Protein AF-A0A945T3Q6-F1 (afdb_monomer_lite)

Structure (mmCIF, N/CA/C/O backbone):
data_AF-A0A945T3Q6-F1
#
_entry.id   AF-A0A945T3Q6-F1
#
loop_
_atom_site.group_PDB
_atom_site.id
_atom_site.type_symbol
_atom_site.label_atom_id
_atom_site.label_alt_id
_atom_site.label_comp_id
_atom_site.label_asym_id
_atom_site.label_entity_id
_atom_site.label_seq_id
_atom_site.pdbx_PDB_ins_code
_atom_site.Cartn_x
_atom_site.Cartn_y
_atom_site.Cartn_z
_atom_site.occupancy
_atom_site.B_iso_or_equiv
_atom_site.auth_seq_id
_atom_site.auth_comp_id
_atom_site.auth_asym_id
_atom_site.auth_atom_id
_atom_site.pdbx_PDB_model_num
ATOM 1 N N . MET A 1 1 ? 7.776 -1.663 16.979 1.00 59.97 1 MET A N 1
ATOM 2 C CA . MET A 1 1 ? 9.064 -1.662 16.259 1.00 59.97 1 MET A CA 1
ATOM 3 C C . MET A 1 1 ? 8.785 -1.525 14.766 1.00 59.97 1 MET A C 1
ATOM 5 O O . MET A 1 1 ? 8.708 -2.509 14.052 1.00 59.97 1 MET A O 1
ATOM 9 N N . PHE A 1 2 ? 8.508 -0.299 14.328 1.00 59.22 2 PHE A N 1
ATOM 10 C CA . PHE A 1 2 ? 8.300 0.059 12.921 1.00 59.22 2 PHE A CA 1
ATOM 11 C C . PHE A 1 2 ? 8.939 1.430 12.706 1.00 59.22 2 PHE A C 1
ATOM 13 O O . PHE A 1 2 ? 8.270 2.398 12.361 1.00 59.22 2 PHE A O 1
ATOM 20 N N . ASP A 1 3 ? 10.235 1.518 12.974 1.00 82.00 3 ASP A N 1
ATOM 21 C CA . ASP A 1 3 ? 11.028 2.719 12.724 1.00 82.00 3 ASP A CA 1
ATOM 22 C C . ASP A 1 3 ? 11.507 2.735 11.268 1.00 82.00 3 ASP A C 1
ATOM 24 O O . ASP A 1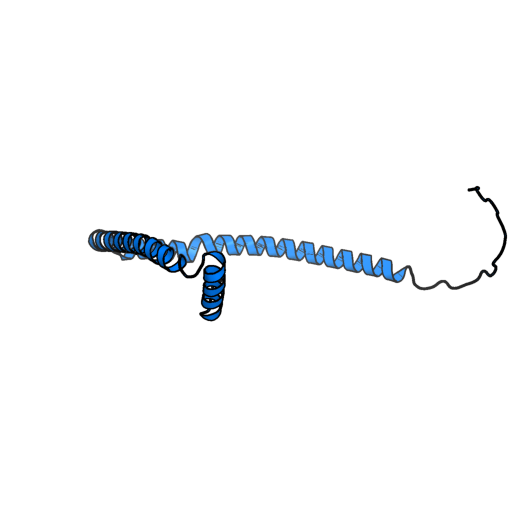 3 ? 12.689 2.895 11.020 1.00 82.00 3 ASP A O 1
ATOM 28 N N . ILE A 1 4 ? 10.597 2.526 10.303 1.00 85.25 4 ILE A N 1
ATOM 29 C CA . ILE A 1 4 ? 10.931 2.665 8.878 1.00 85.25 4 ILE A CA 1
ATOM 30 C C . ILE A 1 4 ? 10.942 4.154 8.535 1.00 85.25 4 ILE A C 1
ATOM 32 O O . ILE A 1 4 ? 9.900 4.793 8.370 1.00 85.25 4 ILE A O 1
ATOM 36 N N . GLY A 1 5 ? 12.141 4.708 8.433 1.00 92.25 5 GLY A N 1
ATOM 37 C CA . GLY A 1 5 ? 12.395 6.060 7.975 1.00 92.25 5 GLY A CA 1
ATOM 38 C C . GLY A 1 5 ? 12.312 6.194 6.454 1.00 92.25 5 GLY A C 1
ATOM 39 O O . GLY A 1 5 ? 12.313 5.224 5.692 1.00 92.25 5 GLY A O 1
ATOM 40 N N . PHE A 1 6 ? 12.307 7.447 5.988 1.00 94.56 6 PHE A N 1
ATOM 41 C CA . PHE A 1 6 ? 12.332 7.761 4.554 1.00 94.56 6 PHE A CA 1
ATOM 42 C C . PHE A 1 6 ? 13.516 7.093 3.833 1.00 94.56 6 PHE A C 1
ATOM 44 O O . PHE A 1 6 ? 13.372 6.620 2.706 1.00 94.56 6 PHE A O 1
ATOM 51 N N . TRP A 1 7 ? 14.673 7.020 4.499 1.00 95.50 7 TRP A N 1
ATOM 52 C CA . TRP A 1 7 ? 15.884 6.434 3.931 1.00 95.50 7 TRP A CA 1
ATOM 53 C C . TRP A 1 7 ? 15.769 4.923 3.698 1.00 95.50 7 TRP A C 1
ATOM 55 O O . TRP A 1 7 ? 16.160 4.430 2.642 1.00 95.50 7 TRP A O 1
ATOM 65 N N . GLU A 1 8 ? 15.172 4.184 4.632 1.00 93.56 8 GLU A N 1
ATOM 66 C CA . GLU A 1 8 ? 14.971 2.738 4.483 1.00 93.56 8 GLU A CA 1
ATOM 67 C C . GLU A 1 8 ? 13.961 2.433 3.379 1.00 93.56 8 GLU A C 1
ATOM 69 O O . GLU A 1 8 ? 14.197 1.550 2.553 1.00 93.56 8 GLU A O 1
ATOM 74 N N . LEU A 1 9 ? 12.882 3.220 3.286 1.00 93.44 9 LEU A N 1
ATOM 75 C CA . LEU A 1 9 ? 11.924 3.101 2.186 1.00 93.44 9 LEU A CA 1
ATOM 76 C C . LEU A 1 9 ? 12.596 3.356 0.825 1.00 93.44 9 LEU A C 1
ATOM 78 O O . LEU A 1 9 ? 12.320 2.642 -0.141 1.00 93.44 9 LEU A O 1
ATOM 82 N N . ALA A 1 10 ? 13.498 4.340 0.746 1.00 95.12 10 ALA A N 1
ATOM 83 C CA . ALA A 1 10 ? 14.254 4.631 -0.468 1.00 95.12 10 ALA A CA 1
ATOM 84 C C . ALA A 1 10 ? 15.175 3.463 -0.862 1.00 95.12 10 ALA A C 1
ATOM 86 O O . ALA A 1 10 ? 15.166 3.055 -2.024 1.00 95.12 10 ALA A O 1
ATOM 87 N N . ILE A 1 11 ? 15.908 2.878 0.094 1.00 96.19 11 ILE A N 1
ATOM 88 C CA . ILE A 1 11 ? 16.764 1.703 -0.144 1.00 96.19 11 ILE A CA 1
ATOM 89 C C . ILE A 1 11 ? 15.933 0.522 -0.649 1.00 96.19 11 ILE A C 1
ATOM 91 O O . ILE A 1 11 ? 16.269 -0.073 -1.674 1.00 96.19 11 ILE A O 1
ATOM 95 N N . ILE A 1 12 ? 14.823 0.206 0.023 1.00 94.12 12 ILE A N 1
ATOM 96 C CA . ILE A 1 12 ? 13.919 -0.875 -0.392 1.00 94.12 12 ILE A CA 1
ATOM 97 C C . ILE A 1 12 ? 13.379 -0.600 -1.800 1.00 94.12 12 ILE A C 1
ATOM 99 O O . ILE A 1 12 ? 13.326 -1.510 -2.629 1.00 94.12 12 ILE A O 1
ATOM 103 N N . GLY A 1 13 ? 13.033 0.654 -2.104 1.00 94.19 13 GLY A N 1
ATOM 104 C CA . GLY A 1 13 ? 12.624 1.088 -3.436 1.00 94.19 13 GLY A CA 1
ATOM 105 C C . GLY A 1 13 ? 13.684 0.789 -4.495 1.00 94.19 13 GLY A C 1
ATOM 106 O O . GLY A 1 13 ? 13.371 0.155 -5.501 1.00 94.19 13 GLY A O 1
ATOM 107 N N . VAL A 1 14 ? 14.941 1.168 -4.254 1.00 95.75 14 VAL A N 1
ATOM 108 C CA . VAL A 1 14 ? 16.063 0.906 -5.172 1.00 95.75 14 VAL A CA 1
ATOM 109 C C . VAL A 1 14 ? 16.287 -0.593 -5.372 1.00 95.75 14 VAL A C 1
ATOM 111 O O . VAL A 1 14 ? 16.356 -1.048 -6.513 1.00 95.75 14 VAL A O 1
ATOM 114 N N . VAL A 1 15 ? 16.337 -1.380 -4.293 1.00 95.44 15 VAL A N 1
ATOM 115 C CA . VAL A 1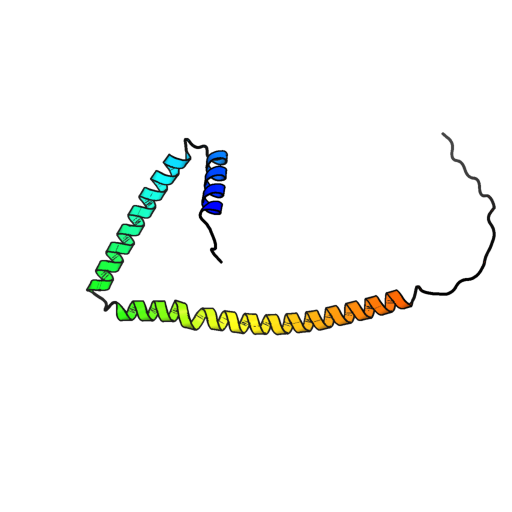 15 ? 16.511 -2.842 -4.376 1.00 95.44 15 VAL A CA 1
ATOM 116 C C . VAL A 1 15 ? 15.373 -3.475 -5.177 1.00 95.44 15 VAL A C 1
ATOM 118 O O . VAL A 1 15 ? 15.608 -4.282 -6.076 1.00 95.44 15 VAL A O 1
ATOM 121 N N . THR A 1 16 ? 14.136 -3.059 -4.914 1.00 94.50 16 THR A N 1
ATOM 122 C CA . THR A 1 16 ? 12.961 -3.564 -5.630 1.00 94.50 16 THR A CA 1
ATOM 123 C C . THR A 1 16 ? 13.007 -3.187 -7.112 1.00 94.50 16 THR A C 1
ATOM 125 O O . THR A 1 16 ? 12.671 -4.013 -7.957 1.00 94.50 16 THR A O 1
ATOM 128 N N . LEU A 1 17 ? 13.460 -1.975 -7.455 1.00 94.19 17 LEU A N 1
ATOM 129 C CA . LEU A 1 17 ? 13.649 -1.554 -8.847 1.00 94.19 17 LEU A CA 1
ATOM 130 C C . LEU A 1 17 ? 14.712 -2.391 -9.566 1.00 94.19 17 LEU A C 1
ATOM 132 O O . LEU A 1 17 ? 14.534 -2.670 -10.745 1.00 94.19 17 LEU A O 1
ATOM 136 N N . ILE A 1 18 ? 15.780 -2.816 -8.888 1.00 95.69 18 ILE A N 1
ATOM 137 C CA . ILE A 1 18 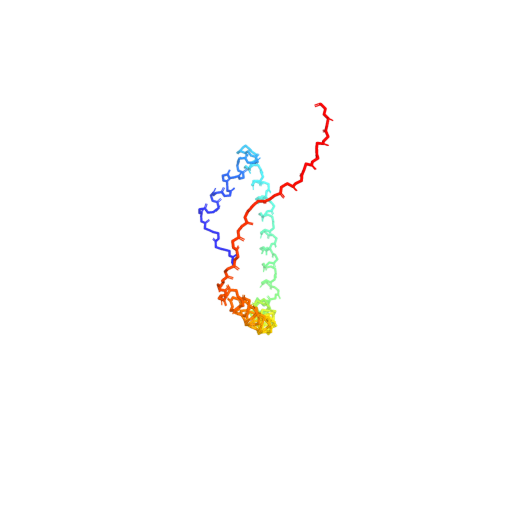? 16.815 -3.678 -9.481 1.00 95.69 18 ILE A CA 1
ATOM 138 C C . ILE A 1 18 ? 16.277 -5.095 -9.718 1.00 95.69 18 ILE A C 1
ATOM 140 O O . ILE A 1 18 ? 16.453 -5.645 -10.800 1.00 95.69 18 ILE A O 1
ATOM 144 N N . VAL A 1 19 ? 15.598 -5.677 -8.726 1.00 94.44 19 VAL A N 1
ATOM 145 C CA . VAL A 1 19 ? 15.107 -7.067 -8.781 1.00 94.44 19 VAL A CA 1
ATOM 146 C C . VAL A 1 19 ? 13.945 -7.224 -9.760 1.00 94.44 19 VAL A C 1
ATOM 148 O O . VAL A 1 19 ? 13.920 -8.143 -10.575 1.00 94.44 19 VAL A O 1
ATOM 151 N N . VAL A 1 20 ? 12.957 -6.334 -9.668 1.00 91.88 20 VAL A N 1
ATOM 152 C CA . VAL A 1 20 ? 11.730 -6.387 -10.478 1.00 91.88 20 VAL A CA 1
ATOM 153 C C . VAL A 1 20 ? 11.917 -5.671 -11.818 1.00 91.88 20 VAL A C 1
ATOM 155 O O . VAL A 1 20 ? 11.246 -5.991 -12.800 1.00 91.88 20 VAL A O 1
ATOM 158 N N . GLY A 1 21 ? 12.831 -4.705 -11.872 1.00 92.75 21 GLY A N 1
ATOM 159 C CA . GLY A 1 21 ? 13.033 -3.820 -13.010 1.00 92.75 21 GLY A CA 1
ATOM 160 C C . GLY A 1 21 ? 12.171 -2.549 -12.915 1.00 92.75 21 GLY A C 1
ATOM 161 O O . GLY A 1 21 ? 10.978 -2.625 -12.579 1.00 92.75 21 GLY A O 1
ATOM 162 N N . PRO A 1 22 ? 12.718 -1.372 -13.280 1.00 90.56 22 PRO A N 1
ATOM 163 C CA . PRO A 1 22 ? 12.011 -0.092 -13.199 1.00 90.56 22 PRO A CA 1
ATOM 164 C C . PRO A 1 22 ? 10.793 -0.002 -14.125 1.00 90.56 22 PRO A C 1
ATOM 166 O O . PRO A 1 22 ? 9.871 0.763 -13.865 1.00 90.56 22 PRO A O 1
ATOM 169 N N . GLU A 1 23 ? 10.744 -0.816 -15.176 1.00 92.50 23 GLU A N 1
ATOM 170 C CA . GLU A 1 23 ? 9.635 -0.847 -16.132 1.00 92.50 23 GLU A CA 1
ATOM 171 C C . GLU A 1 23 ? 8.400 -1.579 -15.585 1.00 92.50 23 GLU A C 1
ATOM 173 O O . GLU A 1 23 ? 7.268 -1.280 -15.966 1.00 92.50 23 GLU A O 1
ATOM 178 N N . ARG A 1 24 ? 8.597 -2.535 -14.665 1.00 90.06 24 ARG A N 1
ATOM 179 C CA . ARG A 1 24 ? 7.542 -3.454 -14.195 1.00 90.06 24 ARG A CA 1
ATOM 180 C C . ARG A 1 24 ? 6.948 -3.019 -12.855 1.00 90.06 24 ARG A C 1
ATOM 182 O O . ARG A 1 24 ? 5.746 -3.161 -12.626 1.00 90.06 24 ARG A O 1
ATOM 189 N N . MET A 1 25 ? 7.773 -2.413 -12.004 1.00 90.62 25 MET A N 1
ATOM 190 C CA . MET A 1 25 ? 7.404 -1.843 -10.704 1.00 90.62 25 MET A CA 1
ATOM 191 C C . MET A 1 25 ? 6.212 -0.855 -10.756 1.00 90.62 25 MET A C 1
ATOM 193 O O . MET A 1 25 ? 5.266 -1.037 -9.984 1.00 90.62 25 MET A O 1
ATOM 197 N N . PRO A 1 26 ? 6.144 0.125 -11.690 1.00 89.25 26 PRO A N 1
ATOM 198 C CA . PRO A 1 26 ? 4.988 1.020 -11.797 1.00 89.25 26 PRO A CA 1
ATOM 199 C C . PRO A 1 26 ? 3.704 0.281 -12.197 1.00 89.25 26 PRO A C 1
ATOM 201 O O . PRO A 1 26 ? 2.612 0.683 -11.794 1.00 89.25 26 PRO A O 1
ATOM 204 N N . GLY A 1 27 ? 3.807 -0.818 -12.949 1.00 93.12 27 GLY A N 1
ATOM 205 C CA . GLY A 1 27 ? 2.670 -1.686 -13.264 1.00 93.12 27 GLY A CA 1
ATOM 206 C C . GLY A 1 27 ? 2.111 -2.393 -12.024 1.00 93.12 27 GLY A C 1
ATOM 207 O O . GLY A 1 27 ? 0.894 -2.395 -11.806 1.00 93.12 27 GLY A O 1
ATOM 208 N N . LEU A 1 28 ? 2.993 -2.930 -11.174 1.00 92.00 28 LEU A N 1
ATOM 209 C CA . LEU A 1 28 ? 2.619 -3.567 -9.906 1.00 92.00 28 LEU A CA 1
ATOM 210 C C . LEU A 1 28 ? 2.016 -2.562 -8.924 1.00 92.00 28 LEU A C 1
ATOM 212 O O . LEU A 1 28 ? 0.931 -2.808 -8.401 1.00 92.00 28 LEU A O 1
ATOM 216 N N . ALA A 1 29 ? 2.644 -1.397 -8.747 1.00 93.94 29 ALA A N 1
ATOM 217 C CA . ALA A 1 29 ? 2.136 -0.336 -7.878 1.00 93.94 29 ALA A CA 1
ATOM 218 C C . ALA A 1 29 ? 0.748 0.155 -8.320 1.00 93.94 29 ALA A C 1
ATOM 220 O O . ALA A 1 29 ? -0.145 0.332 -7.493 1.00 93.94 29 ALA A O 1
ATOM 221 N N . ARG A 1 30 ? 0.514 0.305 -9.632 1.00 94.50 30 ARG A N 1
ATOM 222 C CA . ARG A 1 30 ? -0.814 0.648 -10.175 1.00 94.50 30 ARG A CA 1
ATOM 223 C C . ARG A 1 30 ? -1.855 -0.430 -9.882 1.00 94.50 30 ARG A C 1
ATOM 225 O O . ARG A 1 30 ? -3.002 -0.108 -9.580 1.00 94.50 30 ARG A O 1
ATOM 232 N N . THR A 1 31 ? -1.479 -1.700 -9.982 1.00 94.44 31 THR A N 1
ATOM 233 C CA . THR A 1 31 ? -2.391 -2.826 -9.738 1.00 94.44 31 THR A CA 1
ATOM 234 C C . THR A 1 31 ? -2.723 -2.952 -8.254 1.00 94.44 31 THR A C 1
ATOM 236 O O . THR A 1 31 ? -3.901 -2.993 -7.892 1.00 94.44 31 THR A O 1
ATOM 239 N N . ALA A 1 32 ? -1.704 -2.905 -7.396 1.00 94.25 32 ALA A N 1
ATOM 240 C CA . ALA A 1 32 ? -1.847 -2.883 -5.946 1.00 94.25 32 ALA A CA 1
ATOM 241 C C . ALA A 1 32 ? -2.660 -1.665 -5.485 1.00 94.25 32 ALA A C 1
ATOM 243 O O . ALA A 1 32 ? -3.607 -1.813 -4.719 1.00 94.25 32 ALA A O 1
ATOM 244 N N . GLY A 1 33 ? -2.390 -0.477 -6.033 1.00 95.19 33 GLY A N 1
ATOM 245 C CA . GLY A 1 33 ? -3.137 0.745 -5.736 1.00 95.19 33 GLY A CA 1
ATOM 246 C C . GLY A 1 33 ? -4.618 0.651 -6.114 1.00 95.19 33 GLY A C 1
ATOM 247 O O . GLY A 1 33 ? -5.479 1.081 -5.350 1.00 95.19 33 GLY A O 1
ATOM 248 N N . LYS A 1 34 ? -4.957 0.013 -7.244 1.00 95.44 34 LYS A N 1
ATOM 249 C CA . LYS A 1 34 ? -6.359 -0.264 -7.615 1.00 95.44 34 LYS A CA 1
ATOM 250 C C . LYS A 1 34 ? -7.050 -1.230 -6.649 1.00 95.44 34 LYS A C 1
ATOM 252 O O . LYS A 1 34 ? -8.263 -1.139 -6.465 1.00 95.44 34 LYS A O 1
ATOM 257 N N . TRP A 1 35 ? -6.323 -2.183 -6.071 1.00 94.94 35 TRP A N 1
ATOM 258 C CA . TRP A 1 35 ? -6.861 -3.098 -5.059 1.00 94.94 35 TRP A CA 1
ATOM 259 C C . TRP A 1 35 ? -7.037 -2.389 -3.719 1.00 94.94 35 TRP A C 1
ATOM 261 O O . TRP A 1 35 ? -8.134 -2.392 -3.164 1.00 94.94 35 TRP A O 1
ATOM 271 N N . PHE A 1 36 ? -6.006 -1.684 -3.267 1.00 95.06 36 PHE A N 1
ATOM 272 C CA . PHE A 1 36 ? -6.024 -0.923 -2.026 1.00 95.06 36 PHE A CA 1
ATOM 273 C C . PHE A 1 36 ? -7.091 0.179 -2.038 1.00 95.06 36 PHE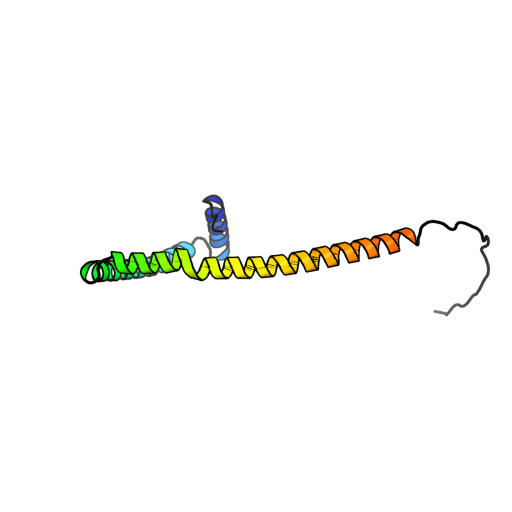 A C 1
ATOM 275 O O . PHE A 1 36 ? -7.834 0.339 -1.076 1.00 95.06 36 PHE A O 1
ATOM 282 N N . GLY A 1 37 ? -7.261 0.880 -3.163 1.00 94.12 37 GLY A N 1
ATOM 283 C CA . GLY A 1 37 ? -8.306 1.892 -3.325 1.00 94.12 37 GLY A CA 1
ATOM 284 C C . GLY A 1 37 ? -9.727 1.321 -3.275 1.00 94.12 37 GLY A C 1
ATOM 285 O O . GLY A 1 37 ? -10.641 1.986 -2.790 1.00 94.12 37 GLY A O 1
ATOM 286 N N . ARG A 1 38 ? -9.930 0.077 -3.732 1.00 93.50 38 ARG A N 1
ATOM 287 C CA . ARG A 1 38 ? -11.220 -0.620 -3.586 1.00 93.50 38 ARG A CA 1
ATOM 288 C C . ARG A 1 38 ? -11.478 -1.024 -2.134 1.00 93.50 38 ARG A C 1
ATOM 290 O O . ARG A 1 38 ? -12.577 -0.791 -1.641 1.00 93.50 38 ARG A O 1
ATOM 297 N N . ILE A 1 39 ? -10.464 -1.545 -1.444 1.00 94.12 39 ILE A N 1
ATOM 298 C CA . ILE A 1 39 ? -10.545 -1.919 -0.022 1.00 94.12 39 ILE A CA 1
ATOM 299 C C . ILE A 1 39 ? -10.822 -0.688 0.850 1.00 94.12 39 ILE A C 1
ATOM 301 O O . ILE A 1 39 ? -11.725 -0.708 1.678 1.00 94.12 39 ILE A O 1
ATOM 305 N N . SER A 1 40 ? -10.111 0.415 0.612 1.00 91.94 40 SER A N 1
ATOM 306 C CA . SER A 1 40 ? -10.307 1.677 1.331 1.00 91.94 40 SER A CA 1
ATOM 307 C C . SER A 1 40 ? -11.742 2.204 1.200 1.00 91.94 40 SER A C 1
ATOM 309 O O . SER A 1 40 ? -12.330 2.645 2.189 1.00 91.94 40 SER A O 1
ATOM 311 N N . ARG A 1 41 ? -12.347 2.098 0.008 1.00 90.94 41 ARG A N 1
ATOM 312 C CA . ARG A 1 41 ? -13.755 2.471 -0.206 1.00 90.94 41 ARG A CA 1
ATOM 313 C C . ARG A 1 41 ? -14.721 1.570 0.551 1.00 90.94 41 ARG A C 1
ATOM 315 O O . ARG A 1 41 ? -15.657 2.096 1.134 1.00 90.94 41 ARG A O 1
ATOM 322 N N . PHE A 1 42 ? -14.476 0.261 0.576 1.00 89.62 42 PHE A N 1
ATOM 323 C CA . PHE A 1 42 ? -15.300 -0.685 1.331 1.00 89.62 42 PHE A CA 1
ATOM 324 C C . PHE A 1 42 ? -15.240 -0.419 2.840 1.00 89.62 42 PHE A C 1
ATOM 326 O O . PHE A 1 42 ? -16.268 -0.375 3.506 1.00 89.62 42 PHE A O 1
ATOM 333 N N . ILE A 1 43 ? -14.049 -0.149 3.379 1.00 88.94 43 ILE A N 1
ATOM 334 C CA . ILE A 1 43 ? -13.891 0.246 4.786 1.00 88.94 43 ILE A CA 1
ATOM 335 C C . ILE A 1 43 ? -14.628 1.561 5.056 1.00 88.94 43 ILE A C 1
ATOM 337 O O . ILE A 1 43 ? -15.287 1.696 6.080 1.00 88.94 43 ILE A O 1
ATOM 341 N N . SER A 1 44 ? -14.557 2.519 4.128 1.00 87.88 44 SER A N 1
ATOM 342 C CA . SER A 1 44 ? -15.238 3.811 4.270 1.00 87.88 44 SER A CA 1
ATOM 343 C C . SER A 1 44 ? -16.764 3.679 4.234 1.00 87.88 44 SER A C 1
ATOM 345 O O . SER A 1 44 ? -17.437 4.343 5.016 1.00 87.88 44 SER A O 1
ATOM 347 N N . SER A 1 45 ? -17.317 2.817 3.372 1.00 85.69 45 SER A N 1
ATOM 348 C CA . SER A 1 45 ? -18.761 2.553 3.327 1.00 85.69 45 SER A CA 1
ATOM 349 C C . SER A 1 45 ? -19.230 1.817 4.575 1.00 85.69 45 SER A C 1
ATOM 351 O O . SER A 1 45 ? -20.162 2.269 5.223 1.00 85.69 45 SER A O 1
ATOM 353 N N . VAL A 1 46 ? -18.520 0.762 4.986 1.00 84.12 46 VAL A N 1
ATOM 354 C CA . VAL A 1 46 ? -18.845 0.012 6.207 1.00 84.12 46 VAL A CA 1
ATOM 355 C C . VAL A 1 46 ? -18.747 0.913 7.439 1.00 84.12 46 VAL A C 1
ATOM 357 O O . VAL A 1 46 ? -19.628 0.878 8.286 1.00 84.12 46 VAL A O 1
ATOM 360 N N . LYS A 1 47 ? -17.733 1.783 7.522 1.00 80.31 47 LYS A N 1
ATOM 361 C CA . LYS A 1 47 ? -17.628 2.780 8.593 1.00 80.31 47 LYS A CA 1
ATOM 362 C C . LYS A 1 47 ? -18.802 3.761 8.577 1.00 80.31 47 LYS A C 1
ATOM 364 O O . LYS A 1 47 ? -19.330 4.066 9.635 1.00 80.31 47 LYS A O 1
ATOM 369 N N . SER A 1 48 ? -19.212 4.239 7.401 1.00 80.81 48 SER A N 1
ATOM 370 C CA . SER A 1 48 ? -20.348 5.160 7.254 1.00 80.81 48 SER A CA 1
ATOM 371 C C . SER A 1 48 ? -21.688 4.520 7.627 1.00 80.81 48 SER A C 1
ATOM 373 O O . SER A 1 48 ? -22.552 5.209 8.167 1.00 80.81 48 SER A O 1
ATOM 375 N N . ASP A 1 49 ? -21.875 3.236 7.326 1.00 73.56 49 ASP A N 1
ATOM 376 C CA . ASP A 1 49 ? -23.099 2.495 7.645 1.00 73.56 49 ASP A CA 1
ATOM 377 C C . ASP A 1 49 ? -23.139 2.138 9.140 1.00 73.56 49 ASP A C 1
ATOM 379 O O . ASP A 1 49 ? -24.155 2.343 9.803 1.00 73.56 49 ASP A O 1
ATOM 383 N N . ILE A 1 50 ? -21.996 1.737 9.712 1.00 69.69 50 ILE A N 1
ATOM 384 C CA . ILE A 1 50 ? -21.833 1.520 11.157 1.00 69.69 50 ILE A CA 1
ATOM 385 C C . ILE A 1 50 ? -22.047 2.822 11.938 1.00 69.69 50 ILE A C 1
ATOM 387 O O . ILE A 1 50 ? -22.808 2.814 12.898 1.00 69.69 50 ILE A O 1
ATOM 391 N N . ASP A 1 51 ? -21.448 3.943 11.513 1.00 67.31 51 ASP A N 1
ATOM 392 C CA . ASP A 1 51 ? -21.599 5.254 12.168 1.00 67.31 51 ASP A CA 1
ATOM 393 C C . ASP A 1 51 ? -23.061 5.763 12.122 1.00 67.31 51 ASP A C 1
ATOM 395 O O . ASP A 1 51 ? -23.445 6.612 12.930 1.00 67.31 51 ASP A O 1
ATOM 399 N N . ARG A 1 52 ? -23.888 5.260 11.189 1.00 67.94 52 ARG A N 1
ATOM 400 C CA . ARG A 1 52 ? -25.311 5.620 11.053 1.00 67.94 52 ARG A CA 1
ATOM 401 C C . ARG A 1 52 ? -26.259 4.748 11.877 1.00 67.94 52 ARG A C 1
ATOM 403 O O . ARG A 1 52 ? -27.292 5.264 12.297 1.00 67.94 52 ARG A O 1
ATOM 410 N N . GLU A 1 53 ? -25.938 3.476 12.109 1.00 61.59 53 GLU A N 1
ATOM 411 C CA . GLU A 1 53 ? -26.835 2.527 12.794 1.00 61.59 53 GLU A CA 1
ATOM 412 C C . GLU A 1 53 ? -26.398 2.161 14.222 1.00 61.59 53 GLU A C 1
ATOM 414 O O . GLU A 1 53 ? -27.246 1.854 15.061 1.00 61.59 53 GLU A O 1
ATOM 419 N N . LEU A 1 54 ? -25.106 2.248 14.550 1.00 56.22 54 LEU A N 1
ATOM 420 C CA . LEU A 1 54 ? -24.565 1.934 15.871 1.00 56.22 54 LEU A CA 1
ATOM 421 C C . LEU A 1 54 ? -23.774 3.137 16.383 1.00 56.22 54 LEU A C 1
ATOM 423 O O . LEU A 1 54 ? -22.813 3.578 15.763 1.00 56.22 54 LEU A O 1
ATOM 427 N N . LYS A 1 55 ? -24.173 3.681 17.538 1.00 59.06 55 LYS A N 1
ATOM 428 C CA . LYS A 1 55 ? -23.434 4.741 18.239 1.00 59.06 55 LYS A CA 1
ATOM 429 C C . LYS A 1 55 ? -21.937 4.403 18.248 1.00 59.06 55 LYS A C 1
ATOM 431 O O . LYS A 1 55 ? -21.524 3.476 18.944 1.00 59.06 55 LYS A O 1
ATOM 436 N N . ALA A 1 56 ? -21.140 5.180 17.511 1.00 59.94 56 ALA A N 1
ATOM 437 C CA . ALA A 1 56 ? -19.696 5.004 17.325 1.00 59.94 56 ALA A CA 1
ATOM 438 C C . ALA A 1 56 ? -18.892 4.864 18.638 1.00 59.94 56 ALA A C 1
ATOM 440 O O . ALA A 1 56 ? -17.751 4.403 18.628 1.00 59.94 56 ALA A O 1
ATOM 441 N N . ASP A 1 57 ? -19.495 5.209 19.777 1.00 60.03 57 ASP A N 1
ATOM 442 C CA . ASP A 1 57 ? -18.934 5.015 21.107 1.00 60.03 57 ASP A CA 1
ATOM 443 C C . ASP A 1 57 ? -18.765 3.544 21.514 1.00 60.03 57 ASP A C 1
ATOM 445 O O . ASP A 1 57 ? -17.794 3.247 22.200 1.00 60.03 57 ASP A O 1
ATOM 449 N N . GLU A 1 58 ? -19.621 2.601 21.103 1.00 59.84 58 GLU A N 1
ATOM 450 C CA . GLU A 1 58 ? -19.527 1.208 21.589 1.00 59.84 58 GLU A CA 1
ATOM 451 C C . GLU A 1 58 ? -18.424 0.402 20.886 1.00 59.84 58 GLU A C 1
ATOM 453 O O . GLU A 1 58 ? -17.647 -0.291 21.548 1.00 59.84 58 GLU A O 1
ATOM 458 N N . MET A 1 59 ? -18.268 0.557 19.565 1.00 58.50 59 MET A N 1
ATOM 459 C CA . MET A 1 59 ? -17.148 -0.052 18.831 1.00 58.50 59 MET A CA 1
ATOM 460 C C . MET A 1 59 ? -15.809 0.606 19.162 1.00 58.50 59 MET A C 1
ATOM 462 O O . MET A 1 59 ? -14.800 -0.094 19.259 1.00 58.50 59 MET A O 1
ATOM 466 N N . LYS A 1 60 ? -15.785 1.927 19.392 1.00 62.66 60 LYS A N 1
ATOM 467 C CA . LYS A 1 60 ? -14.584 2.619 19.870 1.00 62.66 60 LYS A CA 1
ATOM 468 C C . LYS A 1 60 ? -14.161 2.083 21.239 1.00 62.66 60 LYS A C 1
ATOM 470 O O . LYS A 1 60 ? -12.994 1.755 21.405 1.00 62.66 60 LYS A O 1
ATOM 475 N N . LYS A 1 61 ? -15.108 1.869 22.162 1.00 63.25 61 LYS A N 1
ATOM 476 C CA . LYS A 1 61 ? -14.843 1.264 23.481 1.00 63.25 61 LYS A CA 1
ATOM 477 C C . LYS A 1 61 ? -14.378 -0.191 23.398 1.00 63.25 61 LYS A C 1
ATOM 479 O O . LYS A 1 61 ? -13.571 -0.606 24.222 1.00 63.25 61 LYS A O 1
ATOM 484 N N . ALA A 1 62 ? -14.881 -0.970 22.437 1.00 62.78 62 ALA A N 1
ATOM 485 C CA . ALA A 1 62 ? -14.470 -2.360 22.225 1.00 62.78 62 ALA A CA 1
ATOM 486 C C . ALA A 1 62 ? -13.060 -2.464 21.618 1.00 62.78 62 ALA A C 1
ATOM 488 O O . ALA A 1 62 ? -12.251 -3.263 22.084 1.00 62.78 62 ALA A O 1
ATOM 489 N N . MET A 1 63 ? -12.742 -1.619 20.630 1.00 63.56 63 MET A N 1
ATOM 490 C CA . MET A 1 63 ? -11.394 -1.512 20.063 1.00 63.56 63 MET A CA 1
ATOM 491 C C . MET A 1 63 ? -10.393 -0.970 21.085 1.00 63.56 63 MET A C 1
ATOM 493 O O . MET A 1 63 ? -9.312 -1.525 21.219 1.00 63.56 63 MET A O 1
ATOM 497 N N . GLU A 1 64 ? -10.766 0.046 21.864 1.00 63.56 64 GLU A N 1
ATOM 498 C CA . GLU A 1 64 ? -9.943 0.592 22.948 1.00 63.56 64 GLU A CA 1
ATOM 499 C C . GLU A 1 64 ? -9.715 -0.452 24.055 1.00 63.56 64 GLU A C 1
ATOM 501 O O . GLU A 1 64 ? -8.579 -0.664 24.466 1.00 63.56 64 GLU A O 1
ATOM 506 N N . LYS A 1 65 ? -10.738 -1.228 24.451 1.00 60.09 65 LYS A N 1
ATOM 507 C CA . LYS A 1 65 ? -10.564 -2.368 25.374 1.00 60.09 65 LYS A CA 1
ATOM 508 C C . LYS A 1 65 ? -9.610 -3.439 24.840 1.00 60.09 65 LYS A C 1
ATOM 510 O O . LYS A 1 65 ? -8.797 -3.950 25.610 1.00 60.09 65 LYS A O 1
ATOM 515 N N . HIS A 1 66 ? -9.706 -3.782 23.555 1.00 56.75 66 HIS A N 1
ATOM 516 C CA . HIS A 1 66 ? -8.849 -4.798 22.938 1.00 56.75 66 HIS A CA 1
ATOM 517 C C . HIS A 1 66 ? -7.418 -4.311 22.691 1.00 56.75 66 HIS A C 1
ATOM 519 O O . HIS A 1 66 ? -6.480 -5.084 22.855 1.00 56.75 66 HIS A O 1
ATOM 525 N N . THR A 1 67 ? -7.237 -3.038 22.345 1.00 58.84 67 THR A N 1
ATOM 526 C CA . THR A 1 67 ? -5.918 -2.428 22.151 1.00 58.84 67 THR A CA 1
ATOM 527 C C . THR A 1 67 ? -5.210 -2.138 23.474 1.00 58.84 67 THR A C 1
ATOM 529 O O . THR A 1 67 ? -3.984 -2.177 23.508 1.00 58.84 67 THR A O 1
ATOM 532 N N . GLN A 1 68 ? -5.940 -1.850 24.556 1.00 56.81 68 GLN A N 1
ATOM 533 C CA . GLN A 1 68 ? -5.344 -1.229 25.742 1.00 56.81 68 GLN A CA 1
ATOM 534 C C . GLN A 1 68 ? -5.292 -2.116 26.999 1.00 56.81 68 GLN A C 1
ATOM 536 O O . GLN A 1 68 ? -4.503 -1.807 27.886 1.00 56.81 68 GLN A O 1
ATOM 541 N N . GLY A 1 69 ? -6.084 -3.193 27.118 1.00 55.78 69 GLY A N 1
ATOM 542 C CA . GLY A 1 69 ? -6.324 -3.786 28.447 1.00 55.78 69 GLY A CA 1
ATOM 543 C C . GLY A 1 69 ? -6.016 -5.264 28.668 1.00 55.78 69 GLY A C 1
ATOM 544 O O . GLY A 1 69 ? -5.565 -5.608 29.750 1.00 55.78 69 GLY A O 1
ATOM 545 N N . THR A 1 70 ? -6.294 -6.155 27.715 1.00 60.94 70 THR A N 1
ATOM 546 C CA . THR A 1 70 ? -6.431 -7.592 28.053 1.00 60.94 70 THR A CA 1
ATOM 547 C C . THR A 1 70 ? -5.325 -8.465 27.475 1.00 60.94 70 THR A C 1
ATOM 549 O O . THR A 1 70 ? -4.627 -9.114 28.236 1.00 60.94 70 THR A O 1
ATOM 552 N N . GLY A 1 71 ? -5.072 -8.417 26.165 1.00 60.06 71 GLY A N 1
ATOM 553 C CA . GLY A 1 71 ? -4.037 -9.274 25.569 1.00 60.06 71 GLY A CA 1
ATOM 554 C C . GLY A 1 71 ? -2.609 -8.833 25.892 1.00 60.06 71 GLY A C 1
ATOM 555 O O . GLY A 1 71 ? -1.742 -9.661 26.123 1.00 60.06 71 GLY A O 1
ATOM 556 N N . LEU A 1 72 ? -2.341 -7.524 25.933 1.00 59.66 72 LEU A N 1
ATOM 557 C CA . LEU A 1 72 ? -0.970 -7.039 26.122 1.00 59.66 72 LEU A CA 1
ATOM 558 C C . LEU A 1 72 ? -0.493 -7.133 27.574 1.00 59.66 72 LEU A C 1
ATOM 560 O O . LEU A 1 72 ? 0.677 -7.416 27.783 1.00 59.66 72 LEU A O 1
ATOM 564 N N . HIS A 1 73 ? -1.356 -6.913 28.569 1.00 64.38 73 HIS A N 1
ATOM 565 C CA . HIS A 1 73 ? -0.943 -7.005 29.976 1.00 64.38 73 HIS A CA 1
ATOM 566 C C . HIS A 1 73 ? -0.665 -8.452 30.393 1.00 64.38 73 HIS A C 1
ATOM 568 O O . HIS A 1 73 ? 0.357 -8.700 31.019 1.00 64.38 73 HIS A O 1
ATOM 574 N N . GLU A 1 74 ? -1.515 -9.390 29.971 1.00 65.31 74 GLU A N 1
ATOM 575 C CA . GLU A 1 74 ? -1.365 -10.821 30.255 1.00 65.31 74 GLU A CA 1
ATOM 576 C C . GLU A 1 74 ? -0.087 -11.385 29.616 1.00 65.31 74 GLU A C 1
ATOM 578 O O . GLU A 1 74 ? 0.726 -11.996 30.303 1.00 65.31 74 GLU A O 1
ATOM 583 N N . ILE A 1 75 ? 0.179 -11.043 28.348 1.00 69.56 75 ILE A N 1
ATOM 584 C CA . ILE A 1 75 ? 1.420 -11.438 27.662 1.00 69.56 75 ILE A CA 1
ATOM 585 C C . ILE A 1 75 ? 2.650 -10.809 28.332 1.00 69.56 75 ILE A C 1
ATOM 587 O O . ILE A 1 75 ? 3.677 -11.467 28.471 1.00 69.56 75 ILE A O 1
ATOM 591 N N . ILE A 1 76 ? 2.584 -9.540 28.750 1.00 74.00 76 ILE A N 1
ATOM 592 C CA . ILE A 1 76 ? 3.711 -8.864 29.414 1.00 74.00 76 ILE A CA 1
ATOM 593 C C . ILE A 1 76 ? 3.979 -9.460 30.803 1.00 74.00 76 ILE A C 1
ATOM 595 O O . ILE A 1 76 ? 5.138 -9.525 31.207 1.00 74.00 76 ILE A O 1
ATOM 599 N N . GLU A 1 77 ? 2.947 -9.871 31.537 1.00 75.25 77 GLU A N 1
ATOM 600 C CA . GLU A 1 77 ? 3.071 -10.445 32.879 1.00 75.25 77 GLU A CA 1
ATOM 601 C C . GLU A 1 77 ? 3.617 -11.880 32.835 1.00 75.25 77 GLU A C 1
ATOM 603 O O . GLU A 1 77 ? 4.578 -12.175 33.546 1.00 75.25 77 GLU A O 1
ATOM 608 N N . GLU A 1 78 ? 3.118 -12.715 31.918 1.00 72.75 78 GLU A N 1
ATOM 609 C CA . GLU A 1 78 ? 3.638 -14.066 31.652 1.00 72.75 78 GLU A CA 1
ATOM 610 C C . GLU A 1 78 ? 5.094 -14.011 31.153 1.00 72.75 78 GLU A C 1
ATOM 612 O O . GLU A 1 78 ? 5.980 -14.643 31.724 1.00 72.75 78 GLU A O 1
ATOM 617 N N . THR A 1 79 ? 5.395 -13.123 30.196 1.00 76.50 79 THR A N 1
ATOM 618 C CA . THR A 1 79 ? 6.767 -12.936 29.684 1.00 76.50 79 THR A CA 1
ATOM 619 C C . THR A 1 79 ? 7.731 -12.430 30.766 1.00 76.50 79 THR A C 1
ATOM 621 O O . THR A 1 79 ? 8.921 -12.746 30.737 1.00 76.50 79 THR A O 1
ATOM 624 N N . LYS A 1 80 ? 7.257 -11.621 31.726 1.00 80.44 80 LYS A N 1
ATOM 625 C CA . LYS A 1 80 ? 8.079 -11.154 32.854 1.00 80.44 80 LYS A CA 1
ATOM 626 C C . LYS A 1 80 ? 8.380 -12.265 33.854 1.00 80.44 80 LYS A C 1
ATOM 628 O O . LYS A 1 80 ? 9.493 -12.276 34.377 1.00 80.44 80 LYS A O 1
ATOM 633 N N . ALA A 1 81 ? 7.416 -13.143 34.123 1.00 78.25 81 ALA A N 1
ATOM 634 C CA . ALA A 1 81 ? 7.612 -14.301 34.989 1.00 78.25 81 ALA A CA 1
ATOM 635 C C . ALA A 1 81 ? 8.622 -15.275 34.362 1.00 78.25 81 ALA A C 1
ATOM 637 O O . ALA A 1 81 ? 9.644 -15.569 34.978 1.00 78.25 81 ALA A O 1
ATOM 638 N N . ASP A 1 82 ? 8.428 -15.627 33.089 1.00 77.75 82 ASP A N 1
ATOM 639 C CA . ASP A 1 82 ? 9.341 -16.510 32.356 1.00 77.75 82 ASP A CA 1
ATOM 640 C C . ASP A 1 82 ? 10.758 -15.923 32.257 1.00 77.75 82 ASP A C 1
ATOM 642 O O . ASP A 1 82 ? 11.755 -16.628 32.417 1.00 77.75 82 ASP A O 1
ATOM 646 N N . MET A 1 83 ? 10.887 -14.607 32.039 1.00 75.88 83 MET A N 1
ATOM 647 C CA . MET A 1 83 ? 12.198 -13.949 32.046 1.00 75.88 83 MET A CA 1
ATOM 648 C C . MET A 1 83 ? 12.867 -13.945 33.422 1.00 75.88 83 MET A C 1
ATOM 650 O O . MET A 1 83 ? 14.097 -13.956 33.475 1.00 75.88 83 MET A O 1
ATOM 654 N N . ALA A 1 84 ? 12.110 -13.898 34.520 1.00 77.25 84 ALA A N 1
ATOM 655 C CA . ALA A 1 84 ? 12.679 -13.958 35.863 1.00 77.25 84 ALA A CA 1
ATOM 656 C C . ALA A 1 84 ? 13.281 -15.344 36.144 1.00 77.25 84 ALA A C 1
ATOM 658 O O . ALA A 1 84 ? 14.419 -15.422 36.610 1.00 77.25 84 ALA A O 1
ATOM 659 N N . ASP A 1 85 ? 12.582 -16.410 35.754 1.00 77.44 85 ASP A N 1
ATOM 660 C CA . ASP A 1 85 ? 13.043 -17.795 35.910 1.00 77.44 85 ASP A CA 1
ATOM 661 C C . ASP A 1 85 ? 14.239 -18.110 35.000 1.00 77.44 85 ASP A C 1
ATOM 663 O O . ASP A 1 85 ? 15.211 -18.749 35.418 1.00 77.44 85 ASP A O 1
ATOM 667 N N . ILE A 1 86 ? 14.221 -17.593 33.764 1.00 79.75 86 ILE A N 1
ATOM 668 C CA . ILE A 1 86 ? 15.362 -17.680 32.843 1.00 79.75 86 ILE A CA 1
ATOM 669 C C . ILE A 1 86 ? 16.552 -16.904 33.400 1.00 79.75 86 ILE A C 1
ATOM 671 O O . ILE A 1 86 ? 17.674 -17.402 33.338 1.00 79.75 86 ILE A O 1
ATOM 675 N N . LYS A 1 87 ? 16.344 -15.704 33.954 1.00 77.06 87 LYS A N 1
ATOM 676 C CA . LYS A 1 87 ? 17.430 -14.905 34.529 1.00 77.06 87 LYS A CA 1
ATOM 677 C C . LYS A 1 87 ? 18.048 -15.602 35.736 1.00 77.06 87 LYS A C 1
ATOM 679 O O . LYS A 1 87 ? 19.266 -15.631 35.824 1.00 77.06 87 LYS A O 1
ATOM 684 N N . GLN A 1 88 ? 17.241 -16.211 36.600 1.00 75.44 88 GLN A N 1
ATOM 685 C CA . GLN A 1 88 ? 17.742 -16.976 37.737 1.00 75.44 88 GLN A CA 1
ATOM 686 C C . GLN A 1 88 ? 18.520 -18.218 37.282 1.00 75.44 88 GLN A C 1
ATOM 688 O O . GLN A 1 88 ? 19.650 -18.418 37.711 1.00 75.44 88 GLN A O 1
ATOM 693 N N . SER A 1 89 ? 17.973 -18.995 36.345 1.00 70.94 89 SER A N 1
ATOM 694 C CA . SER A 1 89 ? 18.654 -20.178 35.799 1.00 70.94 89 SER A CA 1
ATOM 695 C C . SER A 1 89 ? 19.937 -19.812 35.045 1.00 70.94 89 SER A C 1
ATOM 697 O O . SER A 1 89 ? 20.908 -20.565 35.049 1.00 70.94 89 SER A O 1
ATOM 699 N N . THR A 1 90 ? 19.958 -18.645 34.397 1.00 75.31 90 THR A N 1
ATOM 700 C CA . THR A 1 90 ? 21.135 -18.124 33.697 1.00 75.31 90 THR A CA 1
ATOM 701 C C . THR A 1 90 ? 22.163 -17.578 34.680 1.00 75.31 90 THR A C 1
ATOM 703 O O . THR A 1 90 ? 23.334 -17.868 34.499 1.00 75.31 90 THR A O 1
ATOM 706 N N . ASP A 1 91 ? 21.774 -16.854 35.733 1.00 72.50 91 ASP A N 1
ATOM 707 C CA . ASP A 1 91 ? 22.697 -16.390 36.780 1.00 72.50 91 ASP A CA 1
ATOM 708 C C . ASP A 1 91 ? 23.295 -17.578 37.552 1.00 72.50 91 ASP A C 1
ATOM 710 O O . ASP A 1 91 ? 24.496 -17.589 37.815 1.00 72.50 91 ASP A O 1
ATOM 714 N N . GLU A 1 92 ? 22.508 -18.618 37.840 1.00 69.81 92 GLU A N 1
ATOM 715 C CA . GLU A 1 92 ? 22.983 -19.862 38.461 1.00 69.81 92 GLU A CA 1
ATOM 716 C C . GLU A 1 92 ? 23.926 -20.634 37.526 1.00 69.81 92 GLU A C 1
ATOM 718 O O . GLU A 1 92 ? 24.988 -21.081 37.954 1.00 69.81 92 GLU A O 1
ATOM 723 N N . MET A 1 93 ? 23.604 -20.731 36.232 1.00 68.25 93 MET A N 1
ATOM 724 C CA . MET A 1 93 ? 24.463 -21.388 35.244 1.00 68.25 93 MET A CA 1
ATOM 725 C C . MET A 1 93 ? 25.737 -20.589 34.966 1.00 68.25 93 MET A C 1
ATOM 727 O O . MET A 1 93 ? 26.806 -21.178 34.867 1.00 68.25 93 MET A O 1
ATOM 731 N N . VAL A 1 94 ? 25.661 -19.263 34.863 1.00 73.12 94 VAL A N 1
ATOM 732 C CA . VAL A 1 94 ? 26.815 -18.373 34.670 1.00 73.12 94 VAL A CA 1
ATOM 733 C C . VAL A 1 94 ? 27.710 -18.406 35.903 1.00 73.12 94 VAL A C 1
ATOM 735 O O . VAL A 1 94 ? 28.925 -18.464 35.754 1.00 73.12 94 VAL A O 1
ATOM 738 N N . THR A 1 95 ? 27.141 -18.447 37.108 1.00 73.88 95 THR A N 1
ATOM 739 C CA . THR A 1 95 ? 27.918 -18.574 38.347 1.00 73.88 95 THR A CA 1
ATOM 740 C C . THR A 1 95 ? 28.568 -19.951 38.446 1.00 73.88 95 THR A C 1
ATOM 742 O O . THR A 1 95 ? 29.776 -20.012 38.630 1.00 73.88 95 THR A O 1
ATOM 745 N N . ALA A 1 96 ? 27.839 -21.043 38.194 1.00 68.50 96 ALA A N 1
ATOM 746 C CA . ALA A 1 96 ? 28.402 -22.396 38.195 1.00 68.50 96 ALA A CA 1
ATOM 747 C C . ALA A 1 96 ? 29.447 -22.612 37.085 1.00 68.50 96 ALA A C 1
ATOM 749 O O . ALA A 1 96 ? 30.428 -23.322 37.282 1.00 68.50 96 ALA A O 1
ATOM 750 N N . THR A 1 97 ? 29.268 -21.983 35.920 1.00 68.50 97 THR A N 1
ATOM 751 C CA . THR A 1 97 ? 30.233 -22.050 34.810 1.00 68.50 97 THR A CA 1
ATOM 752 C C . THR A 1 97 ? 31.469 -21.207 35.107 1.00 68.50 97 THR A C 1
ATOM 754 O O . THR A 1 97 ? 32.574 -21.628 34.783 1.00 68.50 97 THR A O 1
ATOM 757 N N . ASN A 1 98 ? 31.311 -20.049 35.755 1.00 70.19 98 ASN A N 1
ATOM 758 C CA . ASN A 1 98 ? 32.435 -19.231 36.201 1.00 70.19 98 ASN A CA 1
ATOM 759 C C . ASN A 1 98 ? 33.187 -19.903 37.356 1.00 70.19 98 ASN A C 1
ATOM 761 O O . ASN A 1 98 ? 34.408 -19.901 37.339 1.00 70.19 98 ASN A O 1
ATOM 765 N N . GLU A 1 99 ? 32.508 -20.539 38.311 1.00 63.16 99 GLU A N 1
ATOM 766 C CA . GLU A 1 99 ? 33.158 -21.316 39.376 1.00 63.16 99 GLU A CA 1
ATOM 767 C C . GLU A 1 99 ? 33.897 -22.543 38.815 1.00 63.16 99 GLU A C 1
ATOM 769 O O . GLU A 1 99 ? 35.058 -22.757 39.156 1.00 63.16 99 GLU A O 1
ATOM 774 N N . ALA A 1 100 ? 33.304 -23.269 37.860 1.00 60.22 100 ALA A N 1
ATOM 775 C CA . ALA A 1 100 ? 33.974 -24.372 37.164 1.00 60.22 100 ALA A CA 1
ATOM 776 C C . ALA A 1 100 ? 35.147 -23.907 36.275 1.00 60.22 100 ALA A C 1
ATOM 778 O O . ALA A 1 100 ? 36.138 -24.623 36.125 1.00 60.22 100 ALA A O 1
ATOM 779 N N . ALA A 1 101 ? 35.065 -22.707 35.690 1.00 59.44 101 ALA A N 1
ATOM 780 C CA . ALA A 1 101 ? 36.164 -22.103 34.937 1.00 59.44 101 ALA A CA 1
ATOM 781 C C . ALA A 1 101 ? 37.306 -21.636 35.858 1.00 59.44 101 ALA A C 1
ATOM 783 O O . ALA A 1 101 ? 38.473 -21.776 35.498 1.00 59.44 101 ALA A O 1
ATOM 784 N N . LEU A 1 102 ? 36.990 -21.152 37.063 1.00 55.12 102 LEU A N 1
ATOM 785 C CA . LEU A 1 102 ? 37.974 -20.731 38.064 1.00 55.12 102 LEU A CA 1
ATOM 786 C C . LEU A 1 102 ? 38.679 -21.931 38.734 1.00 55.12 102 LEU A C 1
ATOM 788 O O . LEU A 1 102 ? 39.872 -21.843 39.024 1.00 55.12 102 LEU A O 1
ATOM 792 N N . GLU A 1 103 ? 38.003 -23.074 38.914 1.00 57.16 103 GLU A N 1
ATOM 793 C CA . GLU A 1 103 ? 38.638 -24.329 39.365 1.00 57.16 103 GLU A CA 1
ATOM 794 C C . GLU A 1 103 ? 39.555 -24.952 38.297 1.00 57.16 103 GLU A C 1
ATOM 796 O O . GLU A 1 103 ? 40.599 -25.515 38.634 1.00 57.16 103 GLU A O 1
ATOM 801 N N . ALA A 1 104 ? 39.223 -24.810 37.008 1.00 55.03 104 ALA A N 1
ATOM 802 C CA . ALA A 1 104 ? 40.086 -25.258 35.912 1.00 55.03 104 ALA A CA 1
ATOM 803 C C . ALA A 1 104 ? 41.330 -24.363 35.727 1.00 55.03 104 ALA A C 1
ATOM 805 O O . ALA A 1 104 ? 42.398 -24.861 35.361 1.00 55.03 104 ALA A O 1
ATOM 806 N N . GLU A 1 105 ? 41.221 -23.060 36.013 1.00 47.97 105 GLU A N 1
ATOM 807 C CA . GLU A 1 105 ? 42.342 -22.117 35.900 1.00 47.97 105 GLU A CA 1
ATOM 808 C C . GLU A 1 105 ? 43.342 -22.242 37.071 1.00 47.97 105 GLU A C 1
ATOM 810 O O . GLU A 1 105 ? 44.541 -22.052 36.872 1.00 47.97 105 GLU A O 1
ATOM 815 N N . ASN A 1 106 ? 42.904 -22.669 38.266 1.00 47.19 106 ASN A N 1
ATOM 816 C CA . ASN A 1 106 ? 43.774 -22.826 39.446 1.00 47.19 106 ASN A CA 1
ATOM 817 C C . ASN A 1 106 ? 44.458 -24.212 39.574 1.00 47.19 106 ASN A C 1
ATOM 819 O O . ASN A 1 106 ? 45.204 -24.443 40.520 1.00 47.19 106 ASN A O 1
ATOM 823 N N . SER A 1 107 ? 44.230 -25.141 38.634 1.00 48.66 107 SER A N 1
ATOM 824 C CA . SER A 1 107 ? 44.881 -26.471 38.593 1.00 48.66 107 SER A CA 1
ATOM 825 C C . SER A 1 107 ? 45.987 -26.594 37.527 1.00 48.66 107 SER A C 1
ATOM 827 O O . SER A 1 107 ? 46.542 -27.679 37.353 1.00 48.66 107 SER A O 1
ATOM 829 N N . THR A 1 108 ? 46.322 -25.521 36.800 1.00 48.59 108 THR A N 1
ATOM 830 C CA . THR A 1 108 ? 47.379 -25.544 35.758 1.00 48.59 108 THR A CA 1
ATOM 831 C C . THR A 1 108 ? 48.478 -24.505 36.013 1.00 48.59 108 THR A C 1
ATOM 833 O O . THR A 1 108 ? 49.181 -24.075 35.101 1.00 48.59 108 THR A O 1
ATOM 836 N N . GLY A 1 109 ? 48.648 -24.091 37.268 1.00 48.28 109 GLY A N 1
ATOM 837 C CA . GLY A 1 109 ? 49.728 -23.209 37.687 1.00 48.28 109 GLY A CA 1
ATOM 838 C C . GLY A 1 109 ? 50.555 -23.856 38.785 1.00 48.28 109 GLY A C 1
ATOM 839 O O . GLY A 1 109 ? 50.104 -23.902 39.920 1.00 48.28 109 GLY A O 1
ATOM 840 N N . ASP A 1 110 ? 51.772 -24.256 38.422 1.00 45.19 110 ASP A N 1
ATOM 841 C CA . ASP A 1 110 ? 52.903 -24.549 39.311 1.00 45.19 110 ASP A CA 1
ATOM 842 C C . ASP A 1 110 ? 53.064 -26.008 39.780 1.00 45.19 110 ASP A C 1
ATOM 844 O O . ASP A 1 110 ? 52.610 -26.412 40.843 1.00 45.19 110 ASP A O 1
ATOM 848 N N . ASP A 1 111 ? 53.802 -26.792 38.989 1.00 39.69 111 ASP A N 1
ATOM 849 C CA . ASP A 1 111 ? 54.958 -27.484 39.564 1.00 39.69 111 ASP A CA 1
ATOM 850 C C . ASP A 1 111 ? 56.035 -27.640 38.482 1.00 39.69 111 ASP A C 1
ATOM 852 O O . ASP A 1 111 ? 55.950 -28.433 37.540 1.00 39.69 111 ASP A O 1
ATOM 856 N N . THR A 1 112 ? 57.037 -26.774 38.575 1.00 47.16 112 THR A N 1
ATOM 857 C CA . THR A 1 112 ? 58.296 -26.915 37.851 1.00 47.16 112 THR A CA 1
ATOM 858 C C . THR A 1 112 ? 59.089 -28.053 38.478 1.00 47.16 112 THR A C 1
ATOM 860 O O . THR A 1 112 ? 59.219 -28.090 39.696 1.00 47.16 112 THR A O 1
ATOM 863 N N . SER A 1 113 ? 59.671 -28.941 37.671 1.00 45.25 113 SER A N 1
ATOM 864 C CA . SER A 1 113 ? 61.059 -29.413 37.818 1.00 45.25 113 SER A CA 1
ATOM 865 C C . SER A 1 113 ? 61.307 -30.639 36.953 1.00 45.25 113 SER A C 1
ATOM 867 O O . SER A 1 113 ? 60.623 -31.640 37.117 1.00 45.25 113 SER A O 1
ATOM 869 N N . ASP A 1 114 ? 62.369 -30.526 36.148 1.00 46.25 114 ASP A N 1
ATOM 870 C CA . ASP A 1 114 ? 63.337 -31.595 35.891 1.00 46.25 114 ASP A CA 1
ATOM 871 C C . ASP A 1 114 ? 62.802 -32.780 35.072 1.00 46.25 114 ASP A C 1
ATOM 873 O O . ASP A 1 114 ? 61.886 -33.440 35.512 1.00 46.25 114 ASP A O 1
ATOM 877 N N . TYR A 1 115 ? 63.282 -32.991 33.841 1.00 50.09 115 TYR A N 1
ATOM 878 C CA . TYR A 1 115 ? 64.119 -34.138 33.444 1.00 50.09 115 TYR A CA 1
ATOM 879 C C . TYR A 1 115 ? 64.640 -33.854 32.030 1.00 50.09 115 TYR A C 1
ATOM 881 O O . TYR A 1 115 ? 63.900 -33.760 31.048 1.00 50.09 115 TYR A O 1
ATOM 889 N N . ASP A 1 116 ? 65.952 -33.720 31.973 1.00 46.12 116 ASP A N 1
ATOM 890 C CA . ASP A 1 116 ? 66.802 -33.776 30.800 1.00 46.12 116 ASP A CA 1
ATOM 891 C C . ASP A 1 116 ? 66.594 -35.031 29.910 1.00 46.12 116 ASP A C 1
ATOM 893 O O . ASP A 1 116 ? 66.135 -36.079 30.360 1.00 46.12 116 ASP A O 1
ATOM 897 N N . LEU A 1 117 ? 67.106 -34.916 28.671 1.00 47.97 117 LEU A N 1
ATOM 898 C CA . LEU A 1 117 ? 67.591 -35.971 27.750 1.00 47.97 117 LEU A CA 1
ATOM 899 C C . LEU A 1 117 ? 66.658 -36.528 26.644 1.00 47.97 117 LEU A C 1
ATOM 901 O O . LEU A 1 117 ? 66.027 -37.576 26.743 1.00 47.97 117 LEU A O 1
ATOM 905 N N . ASN A 1 118 ? 66.796 -35.904 25.467 1.00 44.50 118 ASN A N 1
ATOM 906 C CA . ASN A 1 118 ? 67.074 -36.585 24.182 1.00 44.50 118 ASN A CA 1
ATOM 907 C C . ASN A 1 118 ? 68.276 -37.567 24.338 1.00 44.50 118 ASN A C 1
ATOM 909 O O . ASN A 1 118 ? 69.064 -37.322 25.254 1.00 44.50 118 ASN A O 1
ATOM 913 N N . PRO A 1 119 ? 68.619 -38.538 23.452 1.00 56.09 119 PRO A N 1
ATOM 914 C CA . PRO A 1 119 ? 67.952 -39.198 22.309 1.00 56.09 119 PRO A CA 1
ATOM 915 C C . PRO A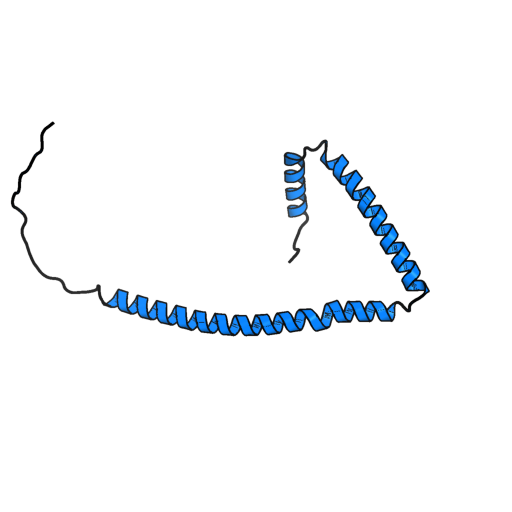 1 119 ? 67.947 -40.749 22.424 1.00 56.09 119 PRO A C 1
ATOM 917 O O . PRO A 1 119 ? 68.760 -41.303 23.156 1.00 56.09 119 PRO A O 1
ATOM 920 N N . SER A 1 120 ? 67.151 -41.481 21.623 1.00 44.28 120 SER A N 1
ATOM 921 C CA . SER A 1 120 ? 67.564 -42.756 20.972 1.00 44.28 120 SER A CA 1
ATOM 922 C C . SER A 1 120 ? 66.458 -43.417 20.138 1.00 44.28 120 SER A C 1
ATOM 924 O O . SER A 1 120 ? 65.421 -43.807 20.656 1.00 44.28 120 SER A O 1
ATOM 926 N N . LEU A 1 121 ? 66.775 -43.588 18.850 1.00 55.84 121 LEU A N 1
ATOM 927 C CA . LEU A 1 121 ? 66.480 -44.728 17.972 1.00 55.84 121 LEU A CA 1
ATOM 928 C C . LEU A 1 121 ? 65.173 -45.520 18.193 1.00 55.84 121 LEU A C 1
ATOM 930 O O . LEU A 1 121 ? 65.111 -46.371 19.073 1.00 55.84 121 LEU A O 1
ATOM 934 N N . ASN A 1 122 ? 64.296 -45.505 17.185 1.00 55.22 122 ASN A N 1
ATOM 935 C CA . ASN A 1 122 ? 64.068 -46.753 16.454 1.00 55.22 122 ASN A CA 1
ATOM 936 C C . ASN A 1 122 ? 63.725 -46.491 14.983 1.00 55.22 122 ASN A C 1
ATOM 938 O O . ASN A 1 122 ? 62.888 -45.654 14.653 1.00 55.22 122 ASN A O 1
ATOM 942 N N . LYS A 1 123 ? 64.447 -47.209 14.124 1.00 58.78 123 LYS A N 1
ATOM 943 C CA . LYS A 1 123 ? 64.208 -47.353 12.691 1.00 58.78 123 LYS A CA 1
ATOM 944 C C . LYS A 1 123 ? 62.877 -48.077 12.500 1.00 58.78 123 LYS A C 1
ATOM 946 O O . LYS A 1 123 ? 62.555 -48.923 13.319 1.00 58.78 123 LYS A O 1
ATOM 951 N N . ASP A 1 124 ? 62.161 -47.757 11.429 1.00 57.12 124 ASP A N 1
ATOM 952 C CA . ASP A 1 124 ? 61.706 -48.756 10.457 1.00 57.12 124 ASP A CA 1
ATOM 953 C C . ASP A 1 124 ? 61.077 -48.045 9.247 1.00 57.12 124 ASP A C 1
ATOM 955 O O . ASP A 1 124 ? 60.041 -47.387 9.320 1.00 57.12 124 ASP A O 1
ATOM 959 N N . GLU A 1 125 ? 61.786 -48.151 8.124 1.00 60.50 125 GLU A N 1
ATOM 960 C CA . GLU A 1 125 ? 61.308 -47.882 6.767 1.00 60.50 125 GL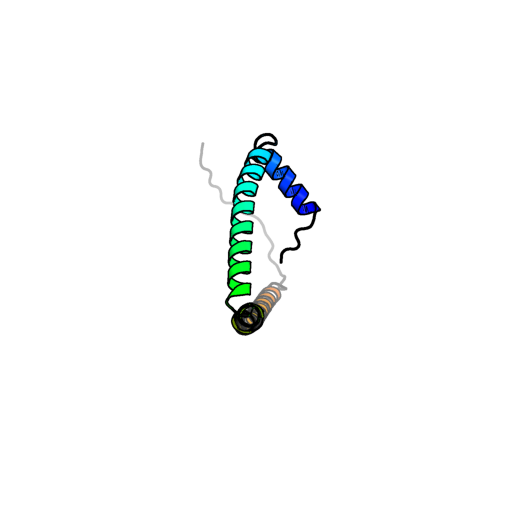U A CA 1
ATOM 961 C C . GLU A 1 125 ? 60.088 -48.753 6.428 1.00 60.50 125 GLU A C 1
ATOM 963 O O . GLU A 1 125 ? 60.005 -49.909 6.850 1.00 60.50 125 GLU A O 1
ATOM 968 N N . PRO A 1 126 ? 59.246 -48.289 5.491 1.00 58.44 126 PRO A N 1
ATOM 969 C CA . PRO A 1 126 ? 58.996 -49.162 4.351 1.00 58.44 126 PRO A CA 1
ATOM 970 C C . PRO A 1 126 ? 59.120 -48.447 2.999 1.00 58.44 126 PRO A C 1
ATOM 972 O O . PRO A 1 126 ? 58.413 -47.493 2.693 1.00 58.44 126 PRO A O 1
ATOM 975 N N . ARG A 1 127 ? 60.028 -49.012 2.197 1.00 53.38 127 ARG A N 1
ATOM 976 C CA . ARG A 1 127 ? 60.077 -49.138 0.730 1.00 53.38 127 ARG A CA 1
ATOM 977 C C . ARG A 1 127 ? 58.906 -48.527 -0.057 1.00 53.38 127 ARG A C 1
ATOM 979 O O . ARG A 1 127 ? 57.816 -49.092 -0.031 1.00 53.38 127 ARG A O 1
ATOM 986 N N . THR A 1 128 ? 59.238 -47.572 -0.927 1.00 59.12 128 THR A N 1
ATOM 987 C CA . THR A 1 128 ? 58.938 -47.587 -2.377 1.00 59.12 128 THR A CA 1
ATOM 988 C C . THR A 1 128 ? 59.964 -46.751 -3.119 1.00 59.12 128 THR A C 1
ATOM 990 O O . THR A 1 128 ? 60.198 -45.614 -2.654 1.00 59.12 128 THR A O 1
#

pLDDT: mean 72.63, std 16.74, range [39.69, 96.19]

Foldseek 3Di:
DPPDDPVNVVVVVVVCCVVCNVVCVVVVVVVVCVVVVVVVVVVVVVVVVCVVPPVPVVVVVVVCCVVPPDPPVVVVVVVVVVVVVVVVVVVVVVVVVVVVVVVVVVVPDDDDDDDDDDDDDDDDDDDD

Secondary structure (DSSP, 8-state):
-----HHHHHHHHHHHHHHH-TTTHHHHHHHHHHHHHHHHHHHHHHHHHHHHHS-HHHHHHHHHHHHHTSHHHHHHHHHHHHHHHHHHHHHHHHHHHHHHHHHHHTTSS-------------------

Radius of gyration: 35.0 Å; chains: 1; bounding box: 95×57×56 Å

Sequence (128 aa):
MFDIGFWELAIIGVVTLIVVGPERMPGLARTAGKWFGRISRFISSVKSDIDRELKADEMKKAMEKHTQGTGLHEIIEETKADMADIKQSTDEMVTATNEAALEAENSTGDDTSDYDLNPSLNKDEPRT